Protein AF-A0A328C499-F1 (afdb_monomer_lite)

InterPro domains:
  IPR009057 Homedomain-like superfamily [SSF46689] (15-109)
  IPR014875 Mor transcription activator [PF08765] (14-112)
  IPR052411 c/mor Transcriptional Regulatory Protein [PTHR37812] (14-113)

Foldseek 3Di:
DDDDPPDPPDPVPPVVVVLVVQLVVQLVVVVVVPDDNVVSSVVSVVVSVVVCVVQPPHDDDDDDDPVNVVVVLLVVLLVPDPPPCLVVSCVVVVDDSVVSVVSNVVVVVVVVVVVVVVVVVVPD

Structure (mmCIF, N/CA/C/O backbone):
data_AF-A0A328C499-F1
#
_entry.id   AF-A0A328C499-F1
#
loop_
_atom_site.group_PDB
_atom_site.id
_atom_site.type_symbol
_atom_site.label_atom_id
_atom_site.label_alt_id
_atom_site.label_comp_id
_atom_site.label_asym_id
_atom_site.label_entity_id
_atom_site.label_seq_id
_atom_site.pdbx_PDB_ins_code
_atom_site.Cartn_x
_atom_site.Cartn_y
_atom_site.Cartn_z
_atom_site.occupancy
_atom_site.B_iso_or_equiv
_atom_site.auth_seq_id
_atom_site.auth_comp_id
_atom_site.auth_asym_id
_atom_site.auth_atom_id
_atom_site.pdbx_PDB_model_num
ATOM 1 N N . MET A 1 1 ? 41.113 -33.355 4.160 1.00 43.03 1 MET A N 1
ATOM 2 C CA . MET A 1 1 ? 41.489 -33.052 2.758 1.00 43.03 1 MET A CA 1
ATOM 3 C C . MET A 1 1 ? 40.618 -33.950 1.881 1.00 43.03 1 MET A C 1
ATOM 5 O O . MET A 1 1 ? 40.780 -35.149 1.997 1.00 43.03 1 MET A O 1
ATOM 9 N N . LYS A 1 2 ? 39.606 -33.520 1.120 1.00 34.94 2 LYS A N 1
ATOM 10 C CA . LYS A 1 2 ? 39.175 -32.215 0.594 1.00 34.94 2 LYS A CA 1
ATOM 11 C C . LYS A 1 2 ? 37.650 -32.097 0.795 1.00 34.94 2 LYS A C 1
ATOM 13 O O . LYS A 1 2 ? 36.952 -33.065 0.529 1.00 34.94 2 LYS A O 1
ATOM 18 N N . ALA A 1 3 ? 37.159 -30.956 1.275 1.00 42.25 3 ALA A N 1
ATOM 19 C CA . ALA A 1 3 ? 35.738 -30.623 1.178 1.00 42.25 3 ALA A CA 1
ATOM 20 C C . ALA A 1 3 ? 35.473 -30.092 -0.238 1.00 42.25 3 ALA A C 1
ATOM 22 O O . ALA A 1 3 ? 36.299 -29.346 -0.770 1.00 42.25 3 ALA A O 1
ATOM 23 N N . ASP A 1 4 ? 34.367 -30.520 -0.840 1.00 39.91 4 ASP A N 1
ATOM 24 C CA . ASP A 1 4 ? 33.971 -30.217 -2.212 1.00 39.91 4 ASP A CA 1
ATOM 25 C C . ASP A 1 4 ? 33.920 -28.711 -2.492 1.00 39.91 4 ASP A C 1
ATOM 27 O O . ASP A 1 4 ? 33.051 -27.976 -2.025 1.00 39.91 4 ASP A O 1
ATOM 31 N N . VAL A 1 5 ? 34.860 -28.248 -3.316 1.00 50.47 5 VAL A N 1
ATOM 32 C CA . VAL A 1 5 ? 35.012 -26.847 -3.734 1.00 50.47 5 VAL A CA 1
ATOM 33 C C . VAL A 1 5 ? 34.115 -26.541 -4.946 1.00 50.47 5 VAL A C 1
ATOM 35 O O . VAL A 1 5 ? 34.541 -25.911 -5.914 1.00 50.47 5 VAL A O 1
ATOM 38 N N . HIS A 1 6 ? 32.868 -27.023 -4.940 1.00 45.41 6 HIS A N 1
ATOM 39 C CA . HIS A 1 6 ? 31.961 -26.881 -6.088 1.00 45.41 6 HIS A CA 1
ATOM 40 C C . HIS A 1 6 ? 30.544 -26.403 -5.758 1.00 45.41 6 HIS A C 1
ATOM 42 O O . HIS A 1 6 ? 29.596 -26.753 -6.451 1.00 45.41 6 HIS A O 1
ATOM 48 N N . ASN A 1 7 ? 30.389 -25.537 -4.749 1.00 46.62 7 ASN A N 1
ATOM 49 C CA . ASN A 1 7 ? 29.121 -24.816 -4.571 1.00 46.62 7 ASN A CA 1
ATOM 50 C C . ASN A 1 7 ? 29.250 -23.381 -4.016 1.00 46.62 7 ASN A C 1
ATOM 52 O O . ASN A 1 7 ? 28.392 -22.913 -3.278 1.00 46.62 7 ASN A O 1
ATOM 56 N N . LEU A 1 8 ? 30.328 -22.665 -4.359 1.00 42.81 8 LEU A N 1
ATOM 57 C CA . LEU A 1 8 ? 30.554 -21.268 -3.934 1.00 42.81 8 LEU A CA 1
ATOM 58 C C . LEU A 1 8 ? 30.493 -20.260 -5.092 1.00 42.81 8 LEU A C 1
ATOM 60 O O . LEU A 1 8 ? 31.169 -19.235 -5.083 1.00 42.81 8 LEU A O 1
ATOM 64 N N . LYS A 1 9 ? 29.691 -20.544 -6.118 1.00 48.00 9 LYS A N 1
ATOM 65 C CA . LYS A 1 9 ? 29.391 -19.602 -7.200 1.00 48.00 9 LYS A CA 1
ATOM 66 C C . LYS A 1 9 ? 27.931 -19.799 -7.584 1.00 48.00 9 LYS A C 1
ATOM 68 O O . LYS A 1 9 ? 27.685 -20.753 -8.302 1.00 48.00 9 LYS A O 1
ATOM 73 N N . ASN A 1 10 ? 26.998 -18.997 -7.044 1.00 47.34 10 ASN A N 1
ATOM 74 C CA . ASN A 1 10 ? 25.698 -18.659 -7.677 1.00 47.34 10 ASN A CA 1
ATOM 75 C C . ASN A 1 10 ? 24.711 -17.824 -6.824 1.00 47.34 10 ASN A C 1
ATOM 77 O O . ASN A 1 10 ? 23.592 -17.590 -7.272 1.00 47.34 10 ASN A O 1
ATOM 81 N N . ASP A 1 11 ? 25.077 -17.291 -5.652 1.00 52.59 11 ASP A N 1
ATOM 82 C CA . ASP A 1 11 ? 24.175 -16.357 -4.938 1.00 52.59 11 ASP A CA 1
ATOM 83 C C . ASP A 1 11 ? 24.244 -14.904 -5.443 1.00 52.59 11 ASP A C 1
ATOM 85 O O . ASP A 1 11 ? 23.312 -14.129 -5.238 1.00 52.59 11 ASP A O 1
ATOM 89 N N . HIS A 1 12 ? 25.283 -14.539 -6.199 1.00 54.53 12 HIS A N 1
ATOM 90 C CA . HIS A 1 12 ? 25.440 -13.181 -6.736 1.00 54.53 12 HIS A CA 1
ATOM 91 C C . HIS A 1 12 ? 24.529 -12.852 -7.932 1.00 54.53 12 HIS A C 1
ATOM 93 O O . HIS A 1 12 ? 24.378 -11.678 -8.256 1.00 54.53 12 HIS A O 1
ATOM 99 N N . PHE A 1 13 ? 23.902 -13.849 -8.568 1.00 57.16 13 PHE A N 1
ATOM 100 C CA . PHE A 1 13 ? 23.039 -13.648 -9.743 1.00 57.16 13 PHE A CA 1
ATOM 101 C C . PHE A 1 13 ? 21.548 -13.517 -9.409 1.00 57.16 13 PHE A C 1
ATOM 103 O O . PHE A 1 13 ? 20.797 -12.966 -10.204 1.00 57.16 13 PHE A O 1
ATOM 110 N N . LYS A 1 14 ? 21.103 -13.962 -8.228 1.00 69.12 14 LYS A N 1
ATOM 111 C CA . LYS A 1 14 ? 19.672 -13.950 -7.875 1.00 69.12 14 LYS A CA 1
ATOM 112 C C . LYS A 1 14 ? 19.144 -12.547 -7.596 1.00 69.12 14 LYS A C 1
ATOM 114 O O . LYS A 1 14 ? 18.046 -12.207 -8.017 1.00 69.12 14 LYS A O 1
ATOM 119 N N . TRP A 1 15 ? 19.925 -11.735 -6.884 1.00 75.12 15 TRP A N 1
ATOM 120 C CA . TRP A 1 15 ? 19.510 -10.383 -6.505 1.00 75.12 15 TRP A CA 1
ATOM 121 C C . TRP A 1 15 ? 19.399 -9.435 -7.715 1.00 75.12 15 TRP A C 1
ATOM 123 O O . TRP A 1 15 ? 18.385 -8.744 -7.803 1.00 75.12 15 TRP A O 1
ATOM 133 N N . PRO A 1 16 ? 20.354 -9.420 -8.674 1.00 81.69 16 PRO A N 1
ATOM 134 C CA . PRO A 1 16 ? 20.235 -8.582 -9.862 1.00 81.69 16 PRO A CA 1
ATOM 135 C C . PRO A 1 16 ? 19.071 -9.018 -10.755 1.00 81.69 16 PRO A C 1
ATOM 137 O O . PRO A 1 16 ? 18.345 -8.164 -11.249 1.00 81.69 16 PRO A O 1
ATOM 140 N N . THR A 1 17 ? 18.842 -10.328 -10.910 1.00 84.75 17 THR A N 1
ATOM 141 C CA . THR A 1 17 ? 17.701 -10.849 -11.678 1.00 84.75 17 THR A CA 1
ATOM 142 C C . THR A 1 17 ? 16.367 -10.470 -11.040 1.00 84.75 17 THR A C 1
ATOM 144 O O . THR A 1 17 ? 15.514 -9.914 -11.724 1.00 84.75 17 THR A O 1
ATOM 147 N N . LEU A 1 18 ? 16.210 -10.665 -9.727 1.00 83.81 18 LEU A N 1
ATOM 148 C CA . LEU A 1 18 ? 14.996 -10.264 -9.012 1.00 83.81 18 LEU A CA 1
ATOM 149 C C . LEU A 1 18 ? 14.748 -8.751 -9.108 1.00 83.81 18 LEU A C 1
ATOM 151 O O . LEU A 1 18 ? 13.608 -8.311 -9.212 1.00 83.81 18 LEU A O 1
ATOM 155 N N . LEU A 1 19 ? 15.807 -7.938 -9.079 1.00 85.88 19 LEU A N 1
ATOM 156 C CA . LEU A 1 19 ? 15.676 -6.494 -9.245 1.00 85.88 19 LEU A CA 1
ATOM 157 C C . LEU A 1 19 ? 15.125 -6.138 -10.629 1.00 85.88 19 LEU A C 1
ATOM 159 O O . LEU A 1 19 ? 14.241 -5.290 -10.725 1.00 85.88 19 LEU A O 1
ATOM 163 N N . THR A 1 20 ? 15.630 -6.786 -11.680 1.00 89.94 20 THR A N 1
ATOM 164 C CA . THR A 1 20 ? 15.111 -6.618 -13.040 1.00 89.94 20 THR A CA 1
ATOM 165 C C . THR A 1 20 ? 13.647 -7.037 -13.122 1.00 89.94 20 THR A C 1
ATOM 167 O O . THR A 1 20 ? 12.837 -6.254 -13.602 1.00 89.94 20 THR A O 1
ATOM 170 N N . GLU A 1 21 ? 13.278 -8.187 -12.552 1.00 91.62 21 GLU A N 1
ATOM 171 C CA . GLU A 1 21 ? 11.880 -8.640 -12.505 1.00 91.62 21 GLU A CA 1
ATOM 172 C C . GLU A 1 21 ? 10.965 -7.618 -11.813 1.00 91.62 21 GLU A C 1
ATOM 174 O O . GLU A 1 21 ? 9.879 -7.320 -12.305 1.00 91.62 21 GLU A O 1
ATOM 179 N N . VAL A 1 22 ? 11.405 -7.023 -10.698 1.00 91.50 22 VAL A N 1
ATOM 180 C CA . VAL A 1 22 ? 10.643 -5.967 -10.011 1.00 91.50 22 VAL A CA 1
ATOM 181 C C . VAL A 1 22 ? 10.487 -4.730 -10.896 1.00 91.50 22 VAL A C 1
ATOM 183 O O . VAL A 1 22 ? 9.390 -4.174 -10.967 1.00 91.50 22 VAL A O 1
ATOM 186 N N . VAL A 1 23 ? 11.552 -4.292 -11.575 1.00 95.19 23 VAL A N 1
ATOM 187 C CA . VAL A 1 23 ? 11.479 -3.152 -12.502 1.00 95.19 23 VAL A CA 1
ATOM 188 C C . VAL A 1 23 ? 10.496 -3.443 -13.633 1.00 95.19 23 VAL A C 1
ATOM 190 O O . VAL A 1 23 ? 9.671 -2.584 -13.937 1.00 95.19 23 VAL A O 1
ATOM 193 N N . ASP A 1 24 ? 10.546 -4.639 -14.211 1.00 96.44 24 ASP A N 1
ATOM 194 C CA . ASP A 1 24 ? 9.706 -5.027 -15.343 1.00 96.44 24 ASP A CA 1
ATOM 195 C C . ASP A 1 24 ? 8.231 -5.121 -14.946 1.00 96.44 24 ASP A C 1
ATOM 197 O O . ASP A 1 24 ? 7.375 -4.571 -15.641 1.00 96.44 24 ASP A O 1
ATOM 201 N N . VAL A 1 25 ? 7.927 -5.724 -13.790 1.00 96.06 25 VAL A N 1
ATOM 202 C CA . VAL A 1 25 ? 6.560 -5.768 -13.247 1.00 96.06 25 VAL A CA 1
ATOM 203 C C . VAL A 1 25 ? 6.034 -4.354 -13.018 1.00 96.06 25 VAL A C 1
ATOM 205 O O . VAL A 1 25 ? 4.945 -4.021 -13.475 1.00 96.06 25 VAL A O 1
ATOM 208 N N . VAL A 1 26 ? 6.806 -3.480 -12.364 1.00 96.94 26 VAL A N 1
ATOM 209 C CA . VAL A 1 26 ? 6.356 -2.103 -12.102 1.00 96.94 26 VAL A CA 1
ATOM 210 C C . VAL A 1 26 ? 6.187 -1.312 -13.403 1.00 96.94 26 VAL A C 1
ATOM 212 O O . VAL A 1 26 ? 5.238 -0.541 -13.524 1.00 96.94 26 VAL A O 1
ATOM 215 N N . ALA A 1 27 ? 7.078 -1.488 -14.381 1.00 97.81 27 ALA A N 1
ATOM 216 C CA . ALA A 1 27 ? 6.967 -0.824 -15.677 1.00 97.81 27 ALA A CA 1
ATOM 217 C C . ALA A 1 27 ? 5.729 -1.297 -16.448 1.00 97.81 27 ALA A C 1
ATOM 219 O O . ALA A 1 27 ? 5.036 -0.471 -17.037 1.00 97.81 27 ALA A O 1
ATOM 220 N N . HIS A 1 28 ? 5.427 -2.596 -16.419 1.00 97.88 28 HIS A N 1
ATOM 221 C CA . HIS A 1 28 ? 4.227 -3.149 -17.040 1.00 97.88 28 HIS A CA 1
ATOM 222 C C . HIS A 1 28 ? 2.952 -2.556 -16.431 1.00 97.88 28 HIS A C 1
ATOM 224 O O . HIS A 1 28 ? 2.130 -2.012 -17.162 1.00 97.88 28 HIS A O 1
ATOM 230 N N . GLU A 1 29 ? 2.835 -2.549 -15.102 1.00 97.62 29 GLU A N 1
ATOM 231 C CA . GLU A 1 29 ? 1.671 -1.973 -14.413 1.00 97.62 29 GLU A CA 1
ATOM 232 C C . GLU A 1 29 ? 1.502 -0.471 -14.707 1.00 97.62 29 GLU A C 1
ATOM 234 O O . GLU A 1 29 ? 0.386 0.029 -14.825 1.00 97.62 29 GLU A O 1
ATOM 239 N N . LEU A 1 30 ? 2.598 0.279 -14.868 1.00 97.75 30 LEU A N 1
ATOM 240 C CA . LEU A 1 30 ? 2.523 1.689 -15.261 1.00 97.75 30 LEU A CA 1
ATOM 241 C C . LEU A 1 30 ? 1.983 1.865 -16.688 1.00 97.75 30 LEU A C 1
ATOM 243 O O . LEU A 1 30 ? 1.193 2.779 -16.922 1.00 97.75 30 LEU A O 1
ATOM 247 N N . LYS A 1 31 ? 2.322 0.981 -17.627 1.00 97.75 31 LYS A N 1
ATOM 248 C CA . LYS A 1 31 ? 1.720 1.023 -18.969 1.00 97.75 31 LYS A CA 1
ATOM 249 C C . LYS A 1 31 ? 0.228 0.732 -18.934 1.00 97.75 31 LYS A C 1
ATOM 251 O O . LYS A 1 31 ? -0.532 1.447 -19.578 1.00 97.75 31 LYS A O 1
ATOM 256 N N . GLU A 1 32 ? -0.198 -0.249 -18.137 1.00 97.69 32 GLU A N 1
ATOM 257 C CA . GLU A 1 32 ? -1.625 -0.554 -17.943 1.00 97.69 32 GLU A CA 1
ATOM 258 C C . GLU A 1 32 ? -2.393 0.644 -17.353 1.00 97.69 32 GLU A C 1
ATOM 260 O O . GLU A 1 32 ? -3.575 0.842 -17.626 1.00 97.69 32 GLU A O 1
ATOM 265 N N . LEU A 1 33 ? -1.707 1.505 -16.594 1.00 96.50 33 LEU A N 1
ATOM 266 C CA . LEU A 1 33 ? -2.241 2.769 -16.077 1.00 96.50 33 LEU A CA 1
ATOM 267 C C . LEU A 1 33 ? -2.182 3.939 -17.081 1.00 96.50 33 LEU A C 1
ATOM 269 O O . LEU A 1 33 ? -2.584 5.052 -16.734 1.00 96.50 33 LEU A O 1
ATOM 273 N N . GLY A 1 34 ? -1.709 3.711 -18.309 1.00 97.12 34 GLY A N 1
ATOM 274 C CA . GLY A 1 34 ? -1.720 4.676 -19.412 1.00 97.12 34 GLY A CA 1
ATOM 275 C C . GLY A 1 34 ? -0.454 5.524 -19.568 1.00 97.12 34 GLY A C 1
ATOM 276 O O . GLY A 1 34 ? -0.475 6.496 -20.323 1.00 97.12 34 GLY A O 1
ATOM 277 N N . TYR A 1 35 ? 0.639 5.199 -18.871 1.00 97.62 35 TYR A N 1
ATOM 278 C CA . TYR A 1 35 ? 1.936 5.835 -19.121 1.00 97.62 35 TYR A CA 1
ATOM 279 C C . TYR A 1 35 ? 2.587 5.265 -20.390 1.00 97.62 35 TYR A C 1
ATOM 281 O O . TYR A 1 35 ? 2.427 4.087 -20.708 1.00 97.62 35 TYR A O 1
ATOM 289 N N . ASP A 1 36 ? 3.362 6.084 -21.107 1.00 97.56 36 ASP A N 1
ATOM 290 C CA . ASP A 1 36 ? 4.152 5.601 -22.243 1.00 97.56 36 ASP A CA 1
ATOM 291 C C . ASP A 1 36 ? 5.320 4.701 -21.797 1.00 97.56 36 ASP A C 1
ATOM 293 O O . ASP A 1 36 ? 5.652 4.604 -20.610 1.00 97.56 36 ASP A O 1
ATOM 297 N N . GLU A 1 37 ? 5.939 4.016 -22.759 1.00 94.69 37 GLU A N 1
ATOM 298 C CA . GLU A 1 37 ? 7.045 3.080 -22.539 1.00 94.69 37 GLU A CA 1
ATOM 299 C C . GLU A 1 37 ? 8.211 3.705 -21.759 1.00 94.69 37 GLU A C 1
ATOM 301 O O . GLU A 1 37 ? 8.687 3.140 -20.769 1.00 94.69 37 GLU A O 1
ATOM 306 N N . GLU A 1 38 ? 8.667 4.879 -22.194 1.00 96.56 38 GLU A N 1
ATOM 307 C CA . GLU A 1 38 ? 9.865 5.523 -21.664 1.00 96.56 38 GLU A CA 1
ATOM 308 C C . GLU A 1 38 ? 9.621 6.023 -20.236 1.00 96.56 38 GLU A C 1
ATOM 310 O O . GLU A 1 38 ? 10.410 5.751 -19.320 1.00 96.56 38 GLU A O 1
ATOM 315 N N . GLU A 1 39 ? 8.489 6.693 -20.013 1.00 96.62 39 GLU A N 1
ATOM 316 C CA . GLU A 1 39 ? 8.089 7.163 -18.692 1.00 96.62 39 GLU A CA 1
ATOM 317 C C . GLU A 1 39 ? 7.807 6.001 -17.734 1.00 96.62 39 GLU A C 1
ATOM 319 O O . GLU A 1 39 ? 8.156 6.098 -16.552 1.00 96.62 39 GLU A O 1
ATOM 324 N N . SER A 1 40 ? 7.257 4.884 -18.218 1.00 97.88 40 SER A N 1
ATOM 325 C CA . SER A 1 40 ? 7.027 3.682 -17.408 1.00 97.88 40 SER A CA 1
ATOM 326 C C . SER A 1 40 ? 8.336 3.090 -16.894 1.00 97.88 40 SER A C 1
ATOM 328 O O . SER A 1 40 ? 8.498 2.914 -15.684 1.00 97.88 40 SER A O 1
ATOM 330 N N . ILE A 1 41 ? 9.318 2.870 -17.775 1.00 96.81 41 ILE A N 1
ATOM 331 C CA . ILE A 1 41 ? 10.639 2.343 -17.394 1.00 96.81 41 ILE A CA 1
ATOM 332 C C . ILE A 1 41 ? 11.341 3.297 -16.419 1.00 96.81 41 ILE A C 1
ATOM 334 O O . ILE A 1 41 ? 11.900 2.880 -15.397 1.00 96.81 41 ILE A O 1
ATOM 338 N N . LYS A 1 42 ? 11.315 4.600 -16.709 1.00 97.31 42 LYS A N 1
ATOM 339 C CA . LYS A 1 42 ? 11.952 5.628 -15.878 1.00 97.31 42 LYS A CA 1
ATOM 340 C C . LYS A 1 42 ? 11.344 5.689 -14.477 1.00 97.31 42 LYS A C 1
ATOM 342 O O . LYS A 1 42 ? 12.080 5.723 -13.485 1.00 97.31 42 LYS A O 1
ATOM 347 N N . LYS A 1 43 ? 10.013 5.676 -14.365 1.00 97.69 43 LYS A N 1
ATOM 348 C CA . LYS A 1 43 ? 9.317 5.655 -13.070 1.00 97.69 43 LYS A CA 1
ATOM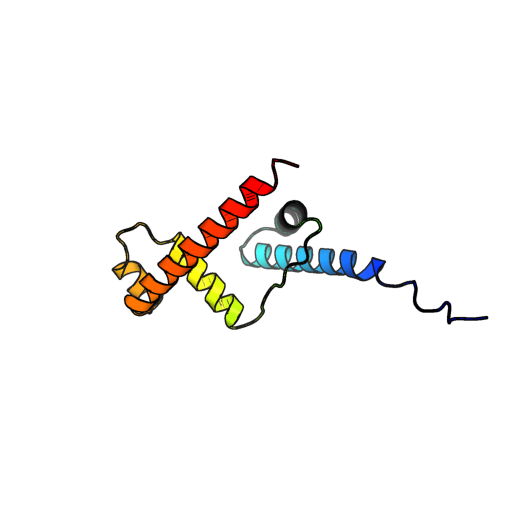 349 C C . LYS A 1 43 ? 9.532 4.333 -12.339 1.00 97.69 43 LYS A C 1
ATOM 351 O O . LYS A 1 43 ? 9.790 4.373 -11.138 1.00 97.69 43 LYS A O 1
ATOM 356 N N . ALA A 1 44 ? 9.519 3.197 -13.032 1.00 97.00 44 ALA A N 1
ATOM 357 C CA . ALA A 1 44 ? 9.763 1.886 -12.434 1.00 97.00 44 ALA A CA 1
ATOM 358 C C . ALA A 1 44 ? 11.144 1.792 -11.777 1.00 97.00 44 ALA A C 1
ATOM 360 O O . ALA A 1 44 ? 11.252 1.386 -10.617 1.00 97.00 44 ALA A O 1
ATOM 361 N N . LYS A 1 45 ? 12.196 2.271 -12.455 1.00 95.06 45 LYS A N 1
ATOM 362 C CA . LYS A 1 45 ? 13.547 2.377 -11.875 1.00 95.06 45 LYS A CA 1
ATOM 363 C C . LYS A 1 45 ? 13.559 3.254 -10.623 1.00 95.06 45 LYS A C 1
ATOM 365 O O . LYS A 1 45 ? 14.132 2.868 -9.606 1.00 95.06 45 LYS A O 1
ATOM 370 N N . LYS A 1 46 ? 12.888 4.412 -10.663 1.00 95.38 46 LYS A N 1
ATOM 371 C CA . LYS A 1 46 ? 12.796 5.332 -9.517 1.00 95.38 46 LYS A CA 1
ATOM 372 C C . LYS A 1 46 ? 12.059 4.711 -8.324 1.00 95.38 46 LYS A C 1
ATOM 374 O O . LYS A 1 46 ? 12.517 4.854 -7.193 1.00 95.38 46 LYS A O 1
ATOM 379 N N . ILE A 1 47 ? 10.941 4.025 -8.565 1.00 94.25 47 ILE A N 1
ATOM 380 C CA . ILE A 1 47 ? 10.157 3.330 -7.531 1.00 94.25 47 ILE A CA 1
ATOM 381 C C . ILE A 1 47 ? 10.988 2.205 -6.915 1.00 94.25 47 ILE A C 1
ATOM 383 O O . ILE A 1 47 ? 11.113 2.132 -5.695 1.00 94.25 47 ILE A O 1
ATOM 387 N N . THR A 1 48 ? 11.612 1.378 -7.752 1.00 91.50 48 THR A N 1
ATOM 388 C CA . THR A 1 48 ? 12.455 0.262 -7.311 1.00 91.50 48 THR A CA 1
ATOM 389 C C . THR A 1 48 ? 13.629 0.756 -6.467 1.00 91.50 48 THR A C 1
ATOM 391 O O . THR A 1 48 ? 13.890 0.221 -5.389 1.00 91.50 48 THR A O 1
ATOM 394 N N . PHE A 1 49 ? 14.287 1.839 -6.893 1.00 89.38 49 PHE A N 1
ATOM 395 C CA . PHE A 1 49 ? 15.339 2.473 -6.106 1.00 89.38 49 PHE A CA 1
ATOM 396 C C . PHE A 1 49 ? 14.814 2.960 -4.748 1.00 89.38 49 PHE A C 1
ATOM 398 O O . PHE A 1 49 ? 15.410 2.636 -3.725 1.00 89.38 49 PHE A O 1
ATOM 405 N N . ALA A 1 50 ? 13.669 3.648 -4.707 1.00 88.31 50 ALA A N 1
ATOM 406 C CA . ALA A 1 50 ? 13.075 4.127 -3.457 1.00 88.31 50 ALA A CA 1
ATOM 407 C C . ALA A 1 50 ? 12.729 2.985 -2.483 1.00 88.31 50 ALA A C 1
ATOM 409 O O . ALA A 1 50 ? 13.000 3.097 -1.286 1.00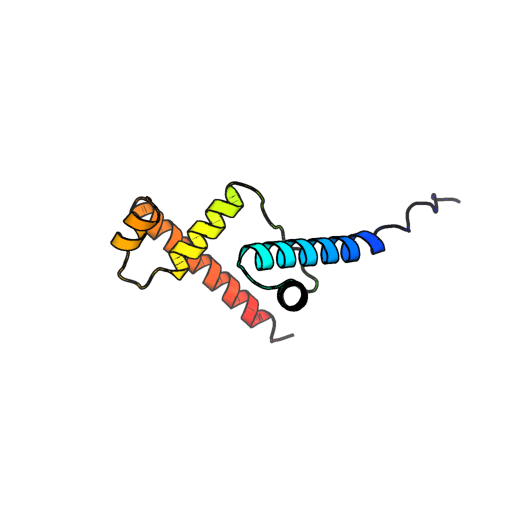 88.31 50 ALA A O 1
ATOM 410 N N . ILE A 1 51 ? 12.187 1.872 -2.992 1.00 86.19 51 ILE A N 1
ATOM 411 C CA . ILE A 1 51 ? 11.959 0.649 -2.210 1.00 86.19 51 ILE A CA 1
ATOM 412 C C . ILE A 1 51 ? 13.300 0.161 -1.645 1.00 86.19 51 ILE A C 1
ATOM 414 O O . ILE A 1 51 ? 13.435 -0.001 -0.434 1.00 86.19 51 ILE A O 1
ATOM 418 N N . SER A 1 52 ? 14.323 0.007 -2.489 1.00 81.94 52 SER A N 1
ATOM 419 C CA . SER A 1 52 ? 15.637 -0.481 -2.052 1.00 81.94 52 SER A CA 1
ATOM 420 C C . SER A 1 52 ? 16.305 0.423 -1.009 1.00 81.94 52 SER A C 1
ATOM 422 O O . SER A 1 52 ? 16.867 -0.082 -0.043 1.00 81.94 52 SER A O 1
ATOM 424 N N . SER A 1 53 ? 16.201 1.750 -1.140 1.00 80.81 53 SER A N 1
ATOM 425 C CA . SER A 1 53 ? 16.788 2.695 -0.182 1.00 80.81 53 SER A CA 1
ATOM 426 C C . SER A 1 53 ? 16.095 2.631 1.177 1.00 80.81 53 SER A C 1
ATOM 428 O O . SER A 1 53 ? 16.739 2.794 2.207 1.00 80.81 53 SER A O 1
ATOM 430 N N . TYR A 1 54 ? 14.785 2.374 1.195 1.00 74.25 54 TYR A N 1
ATOM 431 C CA . TYR A 1 54 ? 14.014 2.302 2.433 1.00 74.25 54 TYR A CA 1
ATOM 432 C C . TYR A 1 54 ? 14.151 0.947 3.144 1.00 74.25 54 TYR A C 1
ATOM 434 O O . TYR A 1 54 ? 14.155 0.879 4.376 1.00 74.25 54 TYR A O 1
ATOM 442 N N . PHE A 1 55 ? 14.271 -0.138 2.377 1.00 71.38 55 PHE A N 1
ATOM 443 C CA . PHE A 1 55 ? 14.395 -1.501 2.899 1.00 71.38 55 PHE A CA 1
ATOM 444 C C . PHE A 1 55 ? 15.843 -2.021 2.932 1.00 71.38 55 PHE A C 1
ATOM 446 O O . PHE A 1 55 ? 16.061 -3.159 3.341 1.00 71.38 55 PHE A O 1
ATOM 453 N N . GLY A 1 56 ? 16.831 -1.207 2.544 1.00 65.69 56 GLY A N 1
ATOM 454 C CA . GLY A 1 56 ? 18.236 -1.595 2.390 1.00 65.69 56 GLY A CA 1
ATOM 455 C C . GLY A 1 56 ? 18.783 -2.391 3.578 1.00 65.69 56 GLY A C 1
ATOM 456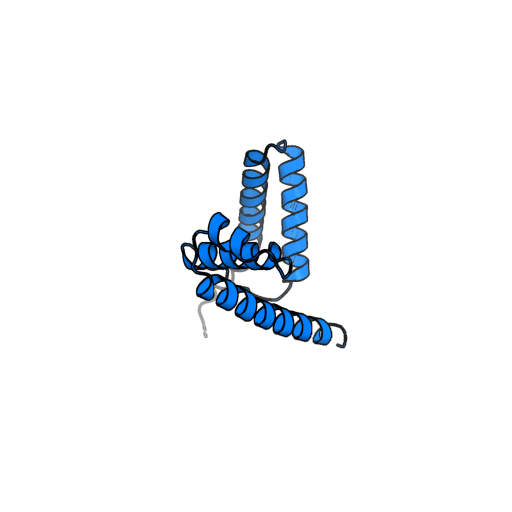 O O . GLY A 1 56 ? 18.747 -1.936 4.720 1.00 65.69 56 GLY A O 1
ATOM 457 N N . GLY A 1 57 ? 19.252 -3.613 3.304 1.00 66.94 57 GLY A N 1
ATOM 458 C CA . GLY A 1 57 ? 19.801 -4.543 4.299 1.00 66.94 57 GLY A CA 1
ATOM 459 C C . GLY A 1 57 ? 18.772 -5.385 5.068 1.00 66.94 57 GLY A C 1
ATOM 460 O O . GLY A 1 57 ? 19.167 -6.275 5.818 1.00 66.94 57 GLY A O 1
ATOM 461 N N . LYS A 1 58 ? 17.463 -5.158 4.888 1.00 68.44 58 LYS A N 1
ATOM 462 C CA . LYS A 1 58 ? 16.395 -5.925 5.549 1.00 68.44 58 LYS A CA 1
ATOM 463 C C . LYS A 1 58 ? 15.682 -6.826 4.547 1.00 68.44 58 LYS A C 1
ATOM 465 O O . LYS A 1 58 ? 15.124 -6.353 3.562 1.00 68.44 58 LYS A O 1
ATOM 470 N N . SER A 1 59 ? 15.633 -8.121 4.845 1.00 68.94 59 SER A N 1
ATOM 471 C CA . SER A 1 59 ? 14.699 -9.020 4.167 1.00 68.94 59 SER A CA 1
ATOM 472 C C . SER A 1 59 ? 13.278 -8.706 4.639 1.00 68.94 59 SER A C 1
ATOM 474 O O . SER A 1 59 ? 13.039 -8.596 5.845 1.00 68.94 59 SER A O 1
ATOM 476 N N . PHE A 1 60 ? 12.338 -8.540 3.708 1.00 74.19 60 PHE A N 1
ATOM 477 C CA . PHE A 1 60 ? 10.920 -8.429 4.029 1.00 74.19 60 PHE A CA 1
ATOM 478 C C . PHE A 1 60 ? 10.127 -9.484 3.263 1.00 74.19 60 PHE A C 1
ATOM 480 O O . PHE A 1 60 ? 10.395 -9.776 2.101 1.00 74.19 60 PHE A O 1
ATOM 487 N N . TYR A 1 61 ? 9.147 -10.067 3.946 1.00 79.88 61 TYR A N 1
ATOM 488 C CA . TYR A 1 61 ? 8.233 -11.029 3.353 1.00 79.88 61 TYR A CA 1
ATOM 489 C C . TYR A 1 61 ? 7.063 -10.292 2.702 1.00 79.88 61 TYR A C 1
ATOM 491 O O . TYR A 1 61 ? 6.373 -9.514 3.367 1.00 79.88 61 TYR A O 1
ATOM 499 N N . LEU A 1 62 ? 6.826 -10.563 1.419 1.00 81.81 62 LEU A N 1
ATOM 500 C CA . LEU A 1 62 ? 5.639 -10.114 0.704 1.00 81.81 62 LEU A CA 1
ATOM 501 C C . LEU A 1 62 ? 4.660 -11.295 0.592 1.00 81.81 62 LEU A C 1
ATOM 503 O O . LEU A 1 62 ? 4.934 -12.230 -0.161 1.00 81.81 62 LEU A O 1
ATOM 507 N N . PRO A 1 63 ? 3.539 -11.302 1.339 1.00 85.50 63 PRO A N 1
ATOM 508 C CA . PRO A 1 63 ? 2.533 -12.344 1.180 1.00 85.50 63 PRO A CA 1
ATOM 509 C C . PRO A 1 63 ? 1.912 -12.281 -0.218 1.00 85.50 63 PRO A C 1
ATOM 511 O O . PRO A 1 63 ? 1.800 -11.207 -0.801 1.00 85.50 63 PRO A O 1
ATOM 514 N N . ALA A 1 64 ? 1.441 -13.420 -0.720 1.00 87.19 64 ALA A N 1
ATOM 515 C CA . ALA A 1 64 ? 0.691 -13.511 -1.969 1.00 87.19 64 ALA A CA 1
ATOM 516 C C . ALA A 1 64 ? -0.773 -13.902 -1.714 1.00 87.19 64 ALA A C 1
ATOM 518 O O . ALA A 1 64 ? -1.119 -14.433 -0.656 1.00 87.19 64 ALA A O 1
ATOM 519 N N . GLY A 1 65 ? -1.639 -13.655 -2.699 1.00 93.19 65 GLY A N 1
ATOM 520 C CA . GLY A 1 65 ? -3.031 -14.106 -2.683 1.00 93.19 65 GLY A CA 1
ATOM 521 C C . GLY A 1 65 ? -3.924 -13.354 -1.693 1.00 93.19 65 GLY A C 1
ATOM 522 O O . GLY A 1 65 ? -3.844 -12.134 -1.545 1.00 93.19 65 GLY A O 1
ATOM 523 N N . GLU A 1 66 ? -4.821 -14.090 -1.038 1.00 94.00 66 GLU A N 1
ATOM 524 C CA . GLU A 1 66 ? -5.881 -13.518 -0.200 1.00 94.00 66 GLU A CA 1
ATOM 525 C C . GLU A 1 66 ? -5.373 -12.697 1.003 1.00 94.00 66 GLU A C 1
ATOM 527 O O . GLU A 1 66 ? -5.917 -11.617 1.254 1.00 94.00 66 GLU A O 1
ATOM 532 N N . PRO A 1 67 ? -4.309 -13.109 1.723 1.00 93.06 67 PRO A N 1
ATOM 533 C CA . PRO A 1 67 ? -3.739 -12.285 2.787 1.00 93.06 67 PRO A CA 1
ATOM 534 C C . PRO A 1 67 ? -3.270 -10.907 2.306 1.00 93.06 67 PRO A C 1
ATOM 536 O O . PRO A 1 67 ? -3.518 -9.912 2.988 1.00 93.06 67 PRO A O 1
ATOM 539 N N . LEU A 1 68 ? -2.643 -10.828 1.125 1.00 92.56 68 LEU A N 1
ATOM 540 C CA . LEU A 1 68 ? -2.202 -9.555 0.551 1.00 92.56 68 LEU A CA 1
ATOM 541 C C . LEU A 1 68 ? -3.397 -8.679 0.176 1.00 92.56 68 LEU A C 1
ATOM 543 O O . LEU A 1 68 ? -3.442 -7.512 0.559 1.00 92.56 68 LEU A O 1
ATOM 547 N N . LYS A 1 69 ? -4.399 -9.249 -0.506 1.00 93.50 69 LYS A N 1
ATOM 548 C CA . LYS A 1 69 ? -5.632 -8.530 -0.871 1.00 93.50 69 LYS A CA 1
ATOM 549 C C . LYS A 1 69 ? -6.321 -7.941 0.356 1.00 93.50 69 LYS A C 1
ATOM 551 O O . LYS A 1 69 ? -6.699 -6.771 0.357 1.00 93.50 69 LYS A O 1
ATOM 556 N N . ARG A 1 70 ? -6.427 -8.729 1.429 1.00 95.06 70 ARG A N 1
ATOM 557 C CA . ARG A 1 70 ? -6.991 -8.280 2.705 1.00 95.06 70 ARG A CA 1
ATOM 558 C C . ARG A 1 70 ? -6.181 -7.138 3.310 1.00 95.06 70 ARG A C 1
ATOM 560 O O . ARG A 1 70 ? -6.765 -6.129 3.689 1.00 95.06 70 ARG A O 1
ATOM 567 N N . ALA A 1 71 ? -4.857 -7.273 3.365 1.00 93.31 71 ALA A N 1
ATOM 568 C CA . ALA A 1 71 ? -3.984 -6.240 3.915 1.00 93.31 71 ALA A CA 1
ATOM 569 C C . ALA A 1 71 ? -4.077 -4.919 3.130 1.00 93.31 71 ALA A C 1
ATOM 571 O O . ALA A 1 71 ? -4.153 -3.854 3.740 1.00 93.31 71 ALA A O 1
ATOM 572 N N . LEU A 1 72 ? -4.130 -4.982 1.794 1.00 95.25 72 LEU A N 1
ATOM 573 C CA . LEU A 1 72 ? -4.284 -3.807 0.931 1.00 95.25 72 LEU A CA 1
ATOM 574 C C . LEU A 1 72 ? -5.652 -3.137 1.106 1.00 95.25 72 LEU A C 1
ATOM 576 O O . LEU A 1 72 ? -5.716 -1.916 1.246 1.00 95.25 72 LEU A O 1
ATOM 580 N N . ARG A 1 73 ? -6.737 -3.919 1.188 1.00 97.25 73 ARG A N 1
ATOM 581 C CA . ARG A 1 73 ? -8.078 -3.401 1.504 1.00 97.25 73 ARG A CA 1
ATOM 582 C C . ARG A 1 73 ? -8.091 -2.695 2.858 1.00 97.25 73 ARG A C 1
ATOM 584 O O . ARG A 1 73 ? -8.614 -1.592 2.981 1.00 97.25 73 ARG A O 1
ATOM 591 N N . ASP A 1 74 ? -7.521 -3.326 3.878 1.00 97.56 74 ASP A N 1
ATOM 592 C CA . ASP A 1 74 ? -7.504 -2.789 5.239 1.00 97.56 74 ASP A CA 1
ATOM 593 C C . ASP A 1 74 ? -6.663 -1.503 5.324 1.00 97.56 74 ASP A C 1
ATOM 595 O O . ASP A 1 74 ? -7.039 -0.557 6.020 1.00 97.56 74 ASP A O 1
ATOM 599 N N . TYR A 1 75 ? -5.563 -1.437 4.565 1.00 95.75 75 TYR A N 1
ATOM 600 C CA . TYR A 1 75 ? -4.781 -0.217 4.374 1.00 95.75 75 TYR A CA 1
ATOM 601 C C . TYR A 1 75 ? -5.608 0.893 3.707 1.00 95.75 75 TYR A C 1
ATOM 603 O O . TYR A 1 75 ? -5.607 2.028 4.189 1.00 95.75 75 TYR A O 1
ATOM 611 N N . GLU A 1 76 ? -6.350 0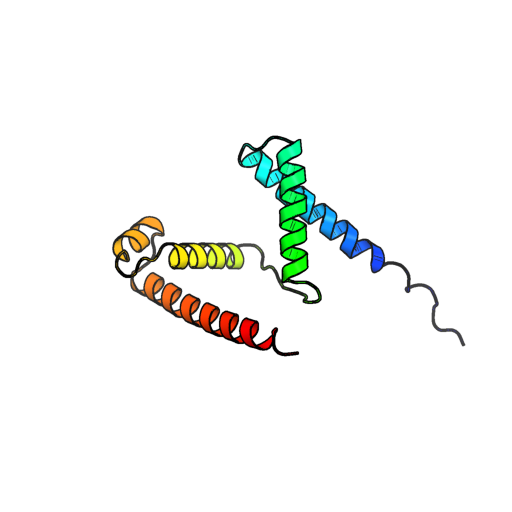.584 2.641 1.00 97.31 76 GLU A N 1
ATOM 612 C CA . GLU A 1 76 ? -7.195 1.559 1.943 1.00 97.31 76 GLU A CA 1
ATOM 613 C C . GLU A 1 76 ? -8.326 2.087 2.837 1.00 97.31 76 GLU A C 1
ATOM 615 O O . GLU A 1 76 ? -8.568 3.297 2.869 1.00 97.31 76 GLU A O 1
ATOM 620 N N . ILE A 1 77 ? -8.982 1.208 3.604 1.00 97.94 77 ILE A N 1
ATOM 621 C CA . ILE A 1 77 ? -10.009 1.579 4.589 1.00 97.94 77 ILE A CA 1
ATOM 622 C C . ILE A 1 77 ? -9.435 2.577 5.590 1.00 97.94 77 ILE A C 1
ATOM 624 O O . ILE A 1 77 ? -10.029 3.627 5.823 1.00 97.94 77 ILE A O 1
ATOM 628 N N . TYR A 1 78 ? -8.268 2.271 6.162 1.00 97.75 78 TYR A N 1
ATOM 629 C CA . TYR A 1 78 ? -7.634 3.144 7.144 1.00 97.75 78 TYR A CA 1
ATOM 630 C C . TYR A 1 78 ? -7.213 4.489 6.548 1.00 97.75 78 TYR A C 1
ATOM 632 O O . TYR A 1 78 ? -7.454 5.525 7.159 1.00 97.75 78 TYR A O 1
ATOM 640 N N . ARG A 1 79 ? -6.636 4.487 5.341 1.00 97.00 79 ARG A N 1
ATOM 641 C CA . ARG A 1 79 ? -6.250 5.710 4.621 1.00 97.00 79 ARG A CA 1
ATOM 642 C C . ARG A 1 79 ? -7.454 6.593 4.285 1.00 97.00 79 ARG A C 1
ATOM 644 O O . ARG A 1 79 ? -7.329 7.810 4.274 1.00 97.00 79 ARG A O 1
ATOM 651 N N . SER A 1 80 ? -8.595 5.977 3.985 1.00 96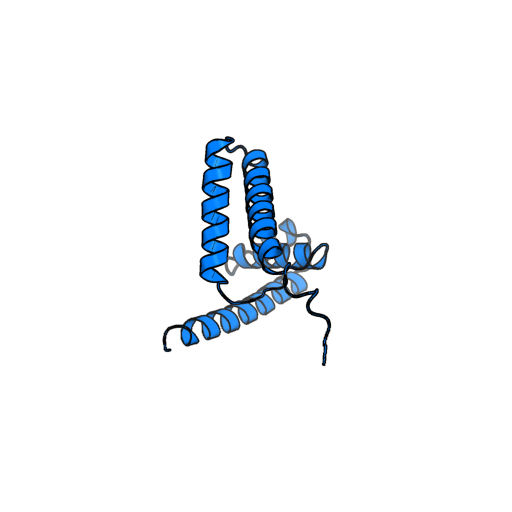.94 80 SER A N 1
ATOM 652 C CA . SER A 1 80 ? -9.828 6.674 3.607 1.00 96.94 80 SER A CA 1
ATOM 653 C C . SER A 1 80 ? -10.639 7.160 4.812 1.00 96.94 80 SER A C 1
ATOM 655 O O . SER A 1 80 ? -11.625 7.868 4.624 1.00 96.94 80 SER A O 1
ATOM 657 N N . PHE A 1 81 ? -10.288 6.758 6.036 1.00 97.88 81 PHE A N 1
ATOM 658 C CA . PHE A 1 81 ? -11.033 7.116 7.240 1.00 97.88 81 PHE A CA 1
ATOM 659 C C . PHE A 1 81 ? -10.721 8.549 7.691 1.00 97.88 81 PHE A C 1
ATOM 661 O O . PHE A 1 81 ? -9.573 8.874 7.985 1.00 97.88 81 PHE A O 1
ATOM 668 N N . ASP A 1 82 ? -11.754 9.386 7.807 1.00 96.62 82 ASP A N 1
ATOM 669 C CA . ASP A 1 82 ? -11.632 10.807 8.180 1.00 96.62 82 ASP A CA 1
ATOM 670 C C . ASP A 1 82 ? -12.049 11.108 9.634 1.00 96.62 82 ASP A C 1
ATOM 672 O O . ASP A 1 82 ? -12.060 12.260 10.064 1.00 96.62 82 ASP A O 1
ATOM 676 N N . GLY A 1 83 ? -12.408 10.075 10.403 1.00 94.94 83 GLY A N 1
ATOM 677 C CA . GLY A 1 83 ? -12.913 10.201 11.772 1.00 94.94 83 GLY A CA 1
ATOM 678 C C . GLY A 1 83 ? -14.431 10.059 11.901 1.00 94.94 83 GLY A C 1
ATOM 679 O O . GLY A 1 83 ? -14.898 9.626 12.954 1.00 94.94 83 GLY A O 1
ATOM 680 N N . LYS A 1 84 ? -15.197 10.364 10.847 1.00 96.50 84 LYS A N 1
ATOM 681 C CA . LYS A 1 84 ? -16.671 10.435 10.880 1.00 96.50 84 LYS A CA 1
ATOM 682 C C . LYS A 1 84 ? -17.374 9.713 9.723 1.00 96.50 84 LYS A C 1
ATOM 684 O O . LYS A 1 84 ? -18.584 9.527 9.774 1.00 96.50 84 LYS A O 1
ATOM 689 N N . ASN A 1 85 ? -16.650 9.248 8.709 1.00 97.94 85 ASN A N 1
ATOM 690 C CA . ASN A 1 85 ? -17.203 8.640 7.495 1.00 97.94 85 ASN A CA 1
ATOM 691 C C . ASN A 1 85 ? -17.449 7.115 7.553 1.00 97.94 85 ASN A C 1
ATOM 693 O O . ASN A 1 85 ? -17.411 6.443 6.521 1.00 97.94 85 ASN A O 1
ATOM 697 N N . ILE A 1 86 ? -17.739 6.546 8.728 1.00 97.75 86 ILE A N 1
ATOM 698 C CA . ILE A 1 86 ? -17.913 5.089 8.912 1.00 97.75 86 ILE A CA 1
ATOM 699 C C . ILE A 1 86 ? -18.972 4.498 7.970 1.00 97.75 86 ILE A C 1
ATOM 701 O O . ILE A 1 86 ? -18.704 3.498 7.303 1.00 97.75 86 ILE A O 1
ATOM 705 N N . ASP A 1 87 ? -20.133 5.139 7.838 1.00 97.75 87 ASP A N 1
ATOM 706 C CA . ASP A 1 87 ? -21.213 4.640 6.976 1.00 97.75 87 ASP A CA 1
ATOM 707 C C . ASP A 1 87 ? -20.820 4.606 5.495 1.00 97.75 87 ASP A C 1
ATOM 709 O O . ASP A 1 87 ? -21.247 3.728 4.742 1.00 97.75 87 ASP A O 1
ATOM 713 N N . GLN A 1 88 ? -19.978 5.550 5.065 1.00 98.31 88 GLN A N 1
ATOM 714 C CA . GLN A 1 88 ? -19.451 5.567 3.701 1.00 98.31 88 GLN A CA 1
ATOM 715 C C . GLN A 1 88 ? -18.499 4.388 3.479 1.00 98.31 88 GLN A C 1
ATOM 717 O O . GLN A 1 88 ? -18.586 3.718 2.450 1.00 98.31 88 GLN A O 1
ATOM 722 N N . LEU A 1 89 ? -17.639 4.091 4.459 1.00 98.19 89 LEU A N 1
ATOM 723 C CA . LEU A 1 89 ? -16.711 2.960 4.400 1.00 98.19 89 LEU A CA 1
ATOM 724 C C . LEU A 1 89 ? -17.448 1.615 4.399 1.00 98.19 89 LEU A C 1
ATOM 726 O O . LEU A 1 89 ? -17.095 0.735 3.615 1.00 98.19 89 LEU A O 1
ATOM 730 N N . ILE A 1 90 ? -18.504 1.466 5.205 1.00 98.19 90 ILE A N 1
ATOM 731 C CA . ILE A 1 90 ? -19.350 0.261 5.213 1.00 98.19 90 ILE A CA 1
ATOM 732 C C . ILE A 1 90 ? -19.935 0.010 3.822 1.00 98.19 90 ILE A C 1
ATOM 734 O O . ILE A 1 90 ? -19.817 -1.096 3.296 1.00 98.19 90 ILE A O 1
ATOM 738 N N . ARG A 1 91 ? -20.511 1.043 3.192 1.00 97.94 91 ARG A N 1
ATOM 739 C CA . ARG A 1 91 ? -21.087 0.928 1.845 1.00 97.94 91 ARG A CA 1
ATOM 740 C C . ARG A 1 91 ? -20.032 0.627 0.782 1.00 97.94 91 ARG A C 1
ATOM 742 O O . ARG A 1 91 ? -20.247 -0.260 -0.039 1.00 97.94 91 ARG A O 1
ATOM 749 N N . LYS A 1 92 ? -18.895 1.334 0.810 1.00 97.81 92 LYS A N 1
ATOM 750 C CA . LYS A 1 92 ? -17.818 1.184 -0.181 1.00 97.81 92 LYS A CA 1
ATOM 751 C C . LYS A 1 92 ? -17.195 -0.212 -0.141 1.00 97.81 92 LYS A C 1
ATOM 753 O O . LYS A 1 92 ? -17.022 -0.832 -1.184 1.00 97.81 92 LYS A O 1
ATOM 758 N N . PHE A 1 93 ? -16.875 -0.710 1.052 1.00 97.25 93 PHE A N 1
ATOM 759 C CA . PHE A 1 93 ? -16.127 -1.961 1.216 1.00 97.25 93 PHE A CA 1
ATOM 760 C C . PHE A 1 93 ? -17.006 -3.177 1.535 1.00 97.25 93 PHE A C 1
ATOM 762 O O . PHE A 1 93 ? -16.492 -4.292 1.572 1.00 97.25 93 PHE A O 1
ATOM 769 N N . ARG A 1 94 ? -18.318 -2.982 1.741 1.00 97.62 94 ARG A N 1
ATOM 770 C CA . ARG A 1 94 ? -19.300 -4.032 2.072 1.00 97.62 94 ARG A CA 1
ATOM 771 C C . ARG A 1 94 ? -18.904 -4.853 3.305 1.00 97.62 94 ARG A C 1
ATOM 773 O O . ARG A 1 94 ? -18.990 -6.078 3.313 1.00 97.62 94 ARG A O 1
ATOM 780 N N . LEU A 1 95 ? -18.456 -4.165 4.354 1.00 97.69 95 LEU A N 1
ATOM 781 C CA . LEU A 1 95 ? -18.054 -4.768 5.627 1.00 97.69 95 LEU A CA 1
ATOM 782 C C . LEU A 1 95 ? -18.941 -4.275 6.763 1.00 97.69 95 LEU A C 1
ATOM 784 O O . LEU A 1 95 ? -19.425 -3.148 6.733 1.00 97.69 95 LEU A O 1
ATOM 788 N N . SER A 1 96 ? -19.103 -5.099 7.800 1.00 98.00 96 SER A N 1
ATOM 789 C CA . SER A 1 96 ? -19.829 -4.679 8.999 1.00 98.00 96 SER A CA 1
ATOM 790 C C . SER A 1 96 ? -19.135 -3.497 9.688 1.00 98.00 96 SER A C 1
ATOM 792 O O . SER A 1 96 ? -17.906 -3.368 9.645 1.00 98.00 96 SER A O 1
ATOM 794 N N . GLN A 1 97 ? -19.910 -2.672 10.393 1.00 97.62 97 GLN A N 1
ATOM 795 C CA . GLN A 1 97 ? -19.385 -1.568 11.200 1.00 97.62 97 GLN A CA 1
ATOM 796 C C . GLN A 1 97 ? -18.314 -2.039 12.199 1.00 97.62 97 GLN A C 1
ATOM 798 O O . GLN A 1 97 ? -17.251 -1.429 12.316 1.00 97.62 97 GLN A O 1
ATOM 803 N N . THR A 1 98 ? -18.545 -3.178 12.859 1.00 98.00 98 THR A N 1
ATOM 804 C CA . THR A 1 98 ? -17.592 -3.800 13.791 1.00 98.00 98 THR A CA 1
ATOM 805 C C . THR A 1 98 ? -16.279 -4.177 13.107 1.00 98.00 98 THR A C 1
ATOM 807 O O . THR A 1 98 ? -15.199 -3.964 13.667 1.00 98.00 98 THR A O 1
ATOM 810 N N . THR A 1 99 ? -16.345 -4.701 11.880 1.00 97.94 99 THR A N 1
ATOM 811 C CA . THR A 1 99 ? -15.155 -5.034 11.088 1.00 97.94 99 THR A CA 1
ATOM 812 C C . THR A 1 99 ? -14.370 -3.772 10.733 1.00 97.94 99 THR A C 1
ATOM 814 O O . THR A 1 99 ? -13.158 -3.750 10.930 1.00 97.94 99 THR A O 1
ATOM 817 N N . ILE A 1 100 ? -15.043 -2.703 10.290 1.00 98.19 100 ILE A N 1
ATOM 818 C CA . ILE A 1 100 ? -14.397 -1.417 9.982 1.00 98.19 100 ILE A CA 1
ATOM 819 C C . ILE A 1 100 ? -13.676 -0.853 11.215 1.00 98.19 100 ILE A C 1
ATOM 821 O O . ILE A 1 100 ? -12.495 -0.510 11.134 1.00 98.19 100 ILE A O 1
ATOM 825 N N . TYR A 1 101 ? -14.326 -0.825 12.384 1.00 98.06 101 TYR A N 1
ATOM 826 C CA . TYR A 1 101 ? -13.673 -0.372 13.618 1.00 98.06 101 TYR A CA 1
ATOM 827 C C . TYR A 1 101 ? -12.487 -1.247 14.023 1.00 98.06 101 TYR A C 1
ATOM 829 O O . TYR A 1 101 ? -11.452 -0.727 14.450 1.00 98.06 101 TYR A O 1
ATOM 837 N N . THR A 1 102 ? -12.612 -2.566 13.869 1.00 98.06 102 THR A N 1
ATOM 838 C CA . THR A 1 102 ? -11.519 -3.509 14.135 1.00 98.06 102 THR A CA 1
ATOM 839 C C . THR A 1 102 ? -10.307 -3.203 13.259 1.00 98.06 102 THR A C 1
ATOM 841 O O . THR A 1 102 ? -9.199 -3.081 13.784 1.00 98.06 102 THR A O 1
ATOM 844 N N . ILE A 1 103 ? -10.519 -2.999 11.957 1.00 98.06 103 ILE A N 1
ATOM 845 C CA . ILE A 1 103 ? -9.468 -2.646 10.997 1.00 98.06 103 ILE A CA 1
ATOM 846 C C . ILE A 1 103 ? -8.790 -1.332 11.396 1.00 98.06 103 ILE A C 1
ATOM 848 O O . ILE A 1 103 ? -7.566 -1.283 11.521 1.00 98.06 103 ILE A O 1
ATOM 852 N N . ILE A 1 104 ? -9.568 -0.281 11.680 1.00 97.56 104 ILE A N 1
ATOM 853 C CA . ILE A 1 104 ? -9.023 1.026 12.080 1.00 97.56 104 ILE A CA 1
ATOM 854 C C . ILE A 1 104 ? -8.169 0.893 13.348 1.00 97.56 104 ILE A C 1
ATOM 856 O O . ILE A 1 104 ? -7.064 1.437 13.422 1.00 97.56 104 ILE A O 1
ATOM 860 N N . ARG A 1 105 ? -8.644 0.145 14.351 1.00 96.75 105 ARG A N 1
ATOM 861 C CA . ARG A 1 105 ? -7.904 -0.094 15.597 1.00 96.75 105 ARG A CA 1
ATOM 862 C C . ARG A 1 105 ? -6.591 -0.840 15.347 1.00 96.75 105 ARG A C 1
ATOM 864 O O . ARG A 1 105 ? -5.566 -0.457 15.910 1.00 96.75 105 ARG A O 1
ATOM 871 N N . GLN A 1 106 ? -6.614 -1.886 14.522 1.00 96.31 106 GLN A N 1
ATOM 872 C CA . GLN A 1 106 ? -5.422 -2.663 14.176 1.00 96.31 106 GLN A CA 1
ATOM 873 C C . GLN A 1 106 ? -4.392 -1.804 13.430 1.00 96.31 106 GLN A C 1
ATOM 875 O O . GLN A 1 106 ? -3.222 -1.787 13.808 1.00 96.31 106 GLN A O 1
ATOM 880 N N . GLN A 1 107 ? -4.826 -1.013 12.449 1.00 95.69 107 GLN A N 1
ATOM 881 C CA . GLN A 1 107 ? -3.945 -0.139 11.670 1.00 95.69 107 GLN A CA 1
ATOM 882 C C . GLN A 1 107 ? -3.310 0.972 12.524 1.00 95.69 107 GLN A C 1
ATOM 884 O O . GLN A 1 107 ? -2.116 1.242 12.392 1.00 95.69 107 GLN A O 1
ATOM 889 N N . ARG A 1 108 ? -4.037 1.544 13.498 1.00 94.50 108 ARG A N 1
ATOM 890 C CA . ARG A 1 108 ? -3.451 2.479 14.485 1.00 94.50 108 ARG A CA 1
ATOM 891 C C . ARG A 1 108 ? -2.312 1.848 15.288 1.00 94.50 108 ARG A C 1
ATOM 893 O O . ARG A 1 108 ? -1.299 2.504 15.529 1.00 94.50 108 ARG A O 1
ATOM 900 N N . LYS A 1 109 ? -2.461 0.581 15.692 1.00 93.69 109 LYS A N 1
ATOM 901 C CA . LYS A 1 109 ? -1.413 -0.159 16.412 1.00 93.69 109 LYS A CA 1
ATOM 902 C C . LYS A 1 109 ? -0.169 -0.342 15.533 1.00 93.69 109 LYS A C 1
ATOM 904 O O . LYS A 1 109 ? 0.926 -0.003 15.976 1.00 93.69 109 LYS A O 1
ATOM 909 N N . ILE A 1 110 ? -0.352 -0.764 14.279 1.00 90.00 110 ILE A N 1
ATOM 910 C CA . ILE A 1 110 ? 0.735 -0.935 13.298 1.00 90.00 110 ILE A CA 1
ATOM 911 C C . ILE A 1 110 ? 1.501 0.379 13.078 1.00 90.00 110 ILE A C 1
ATOM 913 O O . ILE A 1 110 ? 2.733 0.383 13.069 1.00 90.00 110 ILE A O 1
ATOM 917 N N . GLN A 1 111 ? 0.796 1.507 12.941 1.00 87.00 111 GLN A N 1
ATOM 918 C CA . GLN A 1 111 ? 1.427 2.815 12.734 1.00 87.00 111 GLN A CA 1
ATOM 919 C C . GLN A 1 111 ? 2.240 3.266 13.949 1.00 87.00 111 GLN A C 1
ATOM 921 O O . GLN A 1 111 ? 3.363 3.741 13.789 1.00 87.00 111 GLN A O 1
ATOM 926 N N . LYS A 1 112 ? 1.721 3.062 15.167 1.00 87.12 112 LYS A N 1
ATOM 927 C CA . LYS A 1 112 ? 2.447 3.374 16.407 1.00 87.12 112 LYS A CA 1
ATOM 928 C C . LYS A 1 112 ? 3.740 2.562 16.524 1.00 87.12 112 LYS A C 1
ATOM 930 O O . LYS A 1 112 ? 4.793 3.114 16.832 1.00 87.12 112 LYS A O 1
ATOM 935 N N . GLU A 1 113 ? 3.678 1.266 16.235 1.00 83.19 113 GLU A N 1
ATOM 936 C CA . GLU A 1 113 ? 4.852 0.385 16.246 1.00 83.19 113 GLU A CA 1
ATOM 937 C C . GLU A 1 113 ? 5.869 0.767 15.159 1.00 83.19 113 GLU A C 1
ATOM 939 O O . GLU A 1 113 ? 7.077 0.762 15.401 1.00 83.19 113 GLU A O 1
ATOM 944 N N . SER A 1 114 ? 5.391 1.150 13.973 1.00 77.31 114 SER A N 1
ATOM 945 C CA . SER A 1 114 ? 6.242 1.568 12.853 1.00 77.31 114 SER A CA 1
ATOM 946 C C . SER A 1 114 ? 6.904 2.930 13.087 1.00 77.31 114 SER A C 1
ATOM 948 O O . SER A 1 114 ? 8.062 3.114 12.717 1.00 77.31 114 SER A O 1
ATOM 950 N N . ALA A 1 115 ? 6.207 3.874 13.726 1.00 73.12 115 ALA A N 1
ATOM 951 C CA . ALA A 1 115 ? 6.754 5.176 14.109 1.00 73.12 115 ALA A CA 1
ATOM 952 C C . ALA A 1 115 ? 7.837 5.043 15.192 1.00 73.12 115 ALA A C 1
ATOM 954 O O . ALA A 1 115 ? 8.912 5.627 15.062 1.00 73.12 115 ALA A O 1
ATOM 955 N N . ASN A 1 116 ? 7.607 4.199 16.204 1.00 62.41 116 ASN A N 1
ATOM 956 C CA . ASN A 1 116 ? 8.599 3.933 17.249 1.00 62.41 116 ASN A CA 1
ATOM 957 C C . ASN A 1 116 ? 9.899 3.346 16.676 1.00 62.41 116 ASN A C 1
ATOM 959 O O . ASN A 1 116 ? 10.983 3.751 17.084 1.00 62.41 116 ASN A O 1
ATOM 963 N N . LYS A 1 117 ? 9.801 2.456 15.678 1.00 60.09 117 LYS A N 1
ATOM 964 C CA . LYS A 1 117 ? 10.968 1.893 14.977 1.00 60.09 117 LYS A CA 1
ATOM 965 C C . LYS A 1 117 ? 11.724 2.919 14.123 1.00 60.09 117 LYS A C 1
ATOM 967 O O . LYS A 1 117 ? 12.926 2.772 13.938 1.00 60.09 117 LYS A O 1
ATOM 972 N N . LYS A 1 118 ? 11.052 3.946 13.586 1.00 57.38 118 LYS A N 1
ATOM 973 C CA . LYS A 1 118 ? 11.700 5.024 12.810 1.00 57.38 118 LYS A CA 1
ATOM 974 C C . LYS A 1 118 ? 12.520 5.968 13.691 1.00 57.38 118 LYS A C 1
ATOM 976 O O . LYS A 1 118 ? 13.610 6.369 13.287 1.00 57.38 118 LYS A O 1
ATOM 981 N N . ASN A 1 119 ? 12.041 6.271 14.898 1.00 48.09 119 ASN A N 1
ATOM 982 C CA . ASN A 1 119 ? 12.764 7.129 15.843 1.00 48.09 119 ASN A CA 1
ATOM 983 C C . ASN A 1 119 ? 14.043 6.474 16.389 1.00 48.09 119 ASN A C 1
ATOM 985 O O . ASN A 1 119 ? 15.011 7.173 16.658 1.00 48.09 119 ASN A O 1
ATOM 989 N N . THR A 1 120 ? 14.091 5.143 16.487 1.00 49.91 120 THR A N 1
ATOM 990 C CA . THR A 1 120 ? 15.299 4.406 16.904 1.00 49.91 120 THR A CA 1
ATOM 991 C C . THR A 1 120 ? 16.365 4.270 15.809 1.00 49.91 120 THR A C 1
ATOM 993 O O . THR A 1 120 ? 17.456 3.802 16.098 1.00 49.91 120 THR A O 1
ATOM 996 N N . LEU A 1 121 ? 16.074 4.650 14.556 1.00 46.28 121 LEU A N 1
ATOM 997 C CA . LEU A 1 121 ? 17.007 4.542 13.419 1.00 46.28 121 LEU A CA 1
ATOM 998 C C . LEU A 1 121 ? 17.823 5.823 13.156 1.00 46.28 121 LEU A C 1
ATOM 1000 O O . LEU A 1 121 ? 18.705 5.797 12.311 1.00 46.28 121 LEU A O 1
ATOM 1004 N N . HIS A 1 122 ? 17.541 6.926 13.858 1.00 43.16 122 HIS A N 1
ATOM 1005 C CA . HIS A 1 122 ? 18.238 8.215 13.700 1.00 43.16 122 HIS A CA 1
ATOM 1006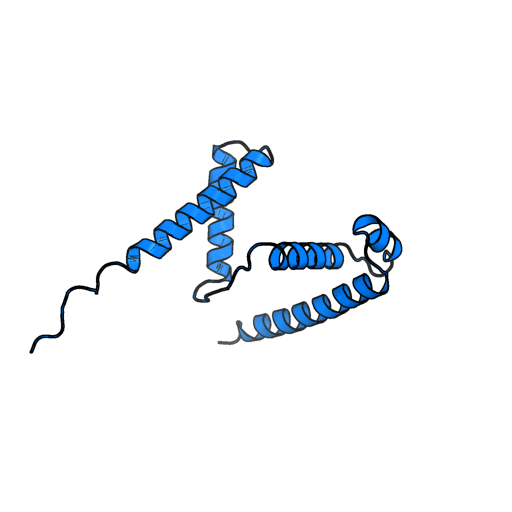 C C . HIS A 1 122 ? 19.165 8.551 14.890 1.00 43.16 122 HIS A C 1
ATOM 1008 O O . HIS A 1 122 ? 19.527 9.707 15.078 1.00 43.16 122 HIS A O 1
ATOM 1014 N N . GLN A 1 123 ? 19.500 7.566 15.731 1.00 35.38 123 GLN A N 1
ATOM 1015 C CA . GLN A 1 123 ? 20.289 7.732 16.968 1.00 35.38 123 GLN A CA 1
ATOM 1016 C C . GLN A 1 123 ? 21.497 6.772 17.041 1.00 35.38 123 GLN A C 1
ATOM 1018 O O . GLN A 1 123 ? 21.992 6.499 18.130 1.00 35.38 123 GLN A O 1
ATOM 1023 N N . GLY A 1 124 ? 21.955 6.229 15.910 1.00 33.88 124 GLY A N 1
ATOM 1024 C CA . GLY A 1 124 ? 23.084 5.295 15.845 1.00 33.88 124 GLY A CA 1
ATOM 1025 C C . GLY A 1 124 ? 24.036 5.629 14.716 1.00 33.88 124 GLY A C 1
ATOM 1026 O O . GLY A 1 124 ? 23.532 6.104 13.673 1.00 33.88 124 GLY A O 1
#

Radius of gyration: 20.59 Å; chains: 1; bounding box: 63×44×40 Å

Secondary structure (DSSP, 8-state):
------SSSSSTTHHHHHHHHHHHHHHHHHHHTT--HHHHHHHHHHHHHHHHHHHTT-------SHHHHHHHHHHHHHHH--SS-HHHHHHHHT--HHHHHHHHHHHHHHHHHHHHHHHTTS--

pLDDT: mean 83.89, std 18.95, range [33.88, 98.31]

Organism: NCBI:txid2094024

Sequence (124 aa):
MKADVHNLKNDHFKWPTLLTEVVDVVAHELKELGYDEEESIKKAKKITFAISSYFGGKSFYLPAGEPLKRALRDYEIYRSFDGKNIDQLIRKFRLSQTTIYTIIRQQRKIQKESANKKNTLHQG